Protein AF-A0A540KM91-F1 (afdb_monomer)

pLDDT: mean 77.91, std 15.27, range [37.72, 95.12]

Sequence (146 aa):
MRDLLLVDRHLDYNHKCKTAGHKFRIFKLEANEKKWVELGAEVLDDRILVLGDDGSYFVSSRDFPGCEGRSMYFNKPWNEKSYKHELARMLSRFGVFSLDSGSSNILRLADLPSSENMFFPSPTWTWPADKPYSRKHDHGEDSRST

Foldseek 3Di:
DDKDKDKDKDWDQDPVVRDTFIDIWMWIQPPVVRDTDTDALCVQPQWEWEDEPVDIDIGGVVVFFLDGTSKYKYFDDDDQDPDPFQLLSVQQRIWMDHRPVPTSDIDRLSVRPSNCVRCPVPDPVRDPPDPPPPPPPPPPDDDDDD

Mean predicted aligned error: 10.99 Å

Radius of gyration: 22.87 Å; Cα contacts (8 Å, |Δi|>4): 218; chains: 1; bounding box: 62×62×67 Å

InterPro domains:
  IPR005174 KIB1-4, beta-propeller [PF03478] (3-83)
  IPR051304 SCF Complex F-box Domain-containing Protein [PTHR47123] (3-124)

Structure (mmCIF, N/CA/C/O backbone):
data_AF-A0A540KM91-F1
#
_entry.id   AF-A0A540KM91-F1
#
loop_
_atom_site.group_PDB
_atom_site.id
_atom_site.type_symbol
_atom_site.label_atom_id
_atom_site.label_alt_id
_atom_site.label_comp_id
_atom_site.label_asym_id
_atom_site.label_entity_id
_atom_site.label_seq_id
_atom_site.pdbx_PDB_ins_code
_atom_site.Cartn_x
_atom_site.Cartn_y
_atom_site.Cartn_z
_atom_site.occupancy
_atom_site.B_iso_or_equiv
_atom_site.auth_seq_id
_atom_site.auth_comp_id
_atom_site.auth_asym_id
_atom_site.auth_atom_id
_atom_site.pdbx_PDB_model_num
ATOM 1 N N . MET A 1 1 ? -17.497 -10.249 10.958 1.00 54.66 1 MET A N 1
ATOM 2 C CA . MET A 1 1 ? -17.566 -8.824 10.568 1.00 54.66 1 MET A CA 1
ATOM 3 C C . MET A 1 1 ? -16.231 -8.487 9.921 1.00 54.66 1 MET A C 1
ATOM 5 O O . MET A 1 1 ? -15.224 -8.932 10.454 1.00 54.66 1 MET A O 1
ATOM 9 N N . ARG A 1 2 ? -16.207 -7.858 8.739 1.00 69.06 2 ARG A N 1
ATOM 10 C CA . ARG A 1 2 ? -14.942 -7.438 8.110 1.00 69.06 2 ARG A CA 1
ATOM 11 C C . ARG A 1 2 ? -14.478 -6.152 8.790 1.00 69.06 2 ARG A C 1
ATOM 13 O O . ARG A 1 2 ? -15.313 -5.292 9.058 1.00 69.06 2 ARG A O 1
ATOM 20 N N . ASP A 1 3 ? -13.188 -6.045 9.076 1.00 80.25 3 ASP A N 1
ATOM 21 C CA . ASP A 1 3 ? -12.609 -4.813 9.606 1.00 80.25 3 ASP A CA 1
ATOM 22 C C . ASP A 1 3 ? -12.626 -3.720 8.527 1.00 80.25 3 ASP A C 1
ATOM 24 O O . ASP A 1 3 ? -12.337 -3.996 7.362 1.00 80.25 3 ASP A O 1
ATOM 28 N N . LEU A 1 4 ? -12.957 -2.484 8.914 1.00 86.81 4 LEU A N 1
ATOM 29 C CA . LEU A 1 4 ? -12.871 -1.316 8.039 1.00 86.81 4 LEU A CA 1
ATOM 30 C C . LEU A 1 4 ? -11.625 -0.505 8.401 1.00 86.81 4 LEU A C 1
ATOM 32 O O . LEU A 1 4 ? -11.485 -0.062 9.545 1.00 86.81 4 LEU A O 1
ATOM 36 N N . LEU A 1 5 ? -10.744 -0.315 7.420 1.00 87.31 5 LEU A N 1
ATOM 37 C CA . LEU A 1 5 ? -9.517 0.463 7.554 1.00 87.31 5 LEU A CA 1
ATOM 38 C C . LEU A 1 5 ? -9.605 1.747 6.726 1.00 87.31 5 LEU A C 1
ATOM 40 O O . LEU A 1 5 ? -10.090 1.728 5.596 1.00 87.31 5 LEU A O 1
ATOM 44 N N . LEU A 1 6 ? -9.105 2.845 7.284 1.00 88.75 6 LEU A N 1
ATOM 45 C CA . LEU A 1 6 ? -8.902 4.120 6.604 1.00 88.75 6 LEU A CA 1
ATOM 46 C C . LEU A 1 6 ? -7.404 4.398 6.536 1.00 88.75 6 LEU A C 1
ATOM 48 O O . LEU A 1 6 ? -6.690 4.247 7.525 1.00 88.75 6 LEU A O 1
ATOM 52 N N . VAL A 1 7 ? -6.939 4.822 5.368 1.00 88.56 7 VAL A N 1
ATOM 53 C CA . VAL A 1 7 ? -5.539 5.164 5.133 1.00 88.56 7 VAL A CA 1
ATOM 54 C C . VAL A 1 7 ? -5.484 6.624 4.745 1.00 88.56 7 VAL A C 1
ATOM 56 O O . VAL A 1 7 ? -5.959 7.004 3.676 1.00 88.56 7 VAL A O 1
ATOM 59 N N . ASP A 1 8 ? -4.911 7.432 5.621 1.00 88.69 8 ASP A N 1
ATOM 60 C CA . ASP A 1 8 ? -4.746 8.854 5.388 1.00 88.69 8 ASP A CA 1
ATOM 61 C C . ASP A 1 8 ? -3.329 9.132 4.879 1.00 88.69 8 ASP A C 1
ATOM 63 O O . ASP A 1 8 ? -2.341 8.643 5.439 1.00 88.69 8 ASP A O 1
ATOM 67 N N . ARG A 1 9 ? -3.236 9.876 3.776 1.00 86.88 9 ARG A N 1
ATOM 68 C CA . ARG A 1 9 ? -1.983 10.208 3.091 1.00 86.88 9 ARG A CA 1
ATOM 69 C C . ARG A 1 9 ? -1.805 11.714 3.118 1.00 86.88 9 ARG A C 1
ATOM 71 O O . ARG A 1 9 ? -2.556 12.445 2.478 1.00 86.88 9 ARG A O 1
ATOM 78 N N . HIS A 1 10 ? -0.726 12.162 3.743 1.00 84.00 10 HIS A N 1
ATOM 79 C CA . HIS A 1 10 ? -0.396 13.577 3.850 1.00 84.00 10 HIS A CA 1
ATOM 80 C C . HIS A 1 10 ? 0.960 13.872 3.217 1.00 84.00 10 HIS A C 1
ATOM 82 O O . HIS A 1 10 ? 1.886 13.060 3.286 1.00 84.00 10 HIS A O 1
ATOM 88 N N . LEU A 1 11 ? 1.083 15.060 2.631 1.00 81.38 11 LEU A N 1
ATOM 89 C CA . LEU A 1 11 ? 2.379 15.635 2.292 1.00 81.38 11 LEU A CA 1
ATOM 90 C C . LEU A 1 11 ? 2.967 16.254 3.558 1.00 81.38 11 LEU A C 1
ATOM 92 O O . LEU A 1 11 ? 2.333 17.096 4.189 1.00 81.38 11 LEU A O 1
ATOM 96 N N . ASP A 1 12 ? 4.169 15.828 3.918 1.00 77.69 12 ASP A N 1
ATOM 97 C CA . ASP A 1 12 ? 4.914 16.385 5.038 1.00 77.69 12 ASP A CA 1
ATOM 98 C C . ASP A 1 12 ? 6.032 17.266 4.486 1.00 77.69 12 ASP A C 1
ATOM 100 O O . ASP A 1 12 ? 7.007 16.771 3.920 1.00 77.69 12 ASP A O 1
ATOM 104 N N . TYR A 1 13 ? 5.868 18.584 4.567 1.00 78.06 13 TYR A N 1
ATOM 105 C CA . TYR A 1 13 ? 6.849 19.517 4.029 1.00 78.06 13 TYR A CA 1
ATOM 106 C C . TYR A 1 13 ? 7.841 19.942 5.109 1.00 78.06 13 TYR A C 1
ATOM 108 O O . TYR A 1 13 ? 7.521 20.701 6.027 1.00 78.06 13 TYR A O 1
ATOM 116 N N . ASN A 1 14 ? 9.091 19.509 4.967 1.00 71.88 14 ASN A N 1
ATOM 117 C CA . ASN A 1 14 ? 10.157 19.933 5.854 1.00 71.88 14 ASN A CA 1
ATOM 118 C C . ASN A 1 14 ? 10.703 21.296 5.406 1.00 71.88 14 ASN A C 1
ATOM 120 O O . ASN A 1 14 ? 11.530 21.393 4.497 1.00 71.88 14 ASN A O 1
ATOM 124 N N . HIS A 1 15 ? 10.286 22.360 6.097 1.00 74.50 15 HIS A N 1
ATOM 125 C CA . HIS A 1 15 ? 10.732 23.730 5.823 1.00 74.50 15 HIS A CA 1
ATOM 126 C C . HIS A 1 15 ? 12.244 23.951 5.987 1.00 74.50 15 HIS A C 1
ATOM 128 O O . HIS A 1 15 ? 12.789 24.849 5.345 1.00 74.50 15 HIS A O 1
ATOM 134 N N . LYS A 1 16 ? 12.936 23.149 6.809 1.00 77.06 16 LYS A N 1
ATOM 135 C CA . LYS A 1 16 ? 14.389 23.277 7.016 1.00 77.06 16 LYS A CA 1
ATOM 136 C C . LYS A 1 16 ? 15.174 22.729 5.828 1.00 77.06 16 LYS A C 1
ATOM 138 O O . LYS A 1 16 ? 16.113 23.370 5.371 1.00 77.06 16 LYS A O 1
ATOM 143 N N . CYS A 1 17 ? 14.774 21.567 5.316 1.00 74.75 17 CYS A N 1
ATOM 144 C CA . CYS A 1 17 ? 15.456 20.904 4.201 1.00 74.75 17 CYS A CA 1
ATOM 145 C C . CYS A 1 17 ? 14.842 21.229 2.829 1.00 74.75 17 CYS A C 1
ATOM 147 O O . CYS A 1 17 ? 15.396 20.820 1.814 1.00 74.75 17 CYS A O 1
ATOM 149 N N . LYS A 1 18 ? 13.720 21.967 2.785 1.00 75.12 18 LYS A N 1
ATOM 150 C CA . LYS A 1 18 ? 12.918 22.229 1.574 1.00 75.12 18 LYS A CA 1
ATOM 151 C C . LYS A 1 18 ? 12.548 20.942 0.825 1.00 75.12 18 LYS A C 1
ATOM 153 O O . LYS A 1 18 ? 12.497 20.916 -0.403 1.00 75.12 18 LYS A O 1
ATOM 158 N N . THR A 1 19 ? 12.309 19.867 1.570 1.00 69.94 19 THR A N 1
ATOM 159 C CA . THR A 1 19 ? 11.936 18.561 1.026 1.00 69.94 19 THR A CA 1
ATOM 160 C C . THR A 1 19 ? 10.479 18.261 1.347 1.00 69.94 19 THR A C 1
ATOM 162 O O . THR A 1 19 ? 10.019 18.472 2.468 1.00 69.94 19 THR A O 1
ATOM 165 N N . ALA A 1 20 ? 9.748 17.759 0.352 1.00 72.06 20 ALA A N 1
ATOM 166 C CA . ALA A 1 20 ? 8.421 17.194 0.546 1.00 72.06 20 ALA A CA 1
ATOM 167 C C . ALA A 1 20 ? 8.560 15.686 0.782 1.00 72.06 20 ALA A C 1
ATOM 169 O O . ALA A 1 20 ? 9.008 14.950 -0.097 1.00 72.06 20 ALA A O 1
ATOM 170 N N . GLY A 1 21 ? 8.201 15.249 1.979 1.00 79.06 21 GLY A N 1
ATOM 171 C CA . GLY A 1 21 ? 8.011 13.858 2.339 1.00 79.06 21 GLY A CA 1
ATOM 172 C C . GLY A 1 21 ? 6.539 13.466 2.282 1.00 79.06 21 GLY A C 1
ATOM 173 O O . GLY A 1 21 ? 5.649 14.272 2.004 1.00 79.06 21 GLY A O 1
ATOM 174 N N . HIS A 1 22 ? 6.280 12.200 2.557 1.00 81.62 22 HIS A N 1
ATOM 175 C CA . HIS A 1 22 ? 4.945 11.664 2.722 1.00 81.62 22 HIS A CA 1
ATOM 176 C C . HIS A 1 22 ? 4.818 11.028 4.094 1.00 81.62 22 HIS A C 1
ATOM 178 O O . HIS A 1 22 ? 5.739 10.370 4.576 1.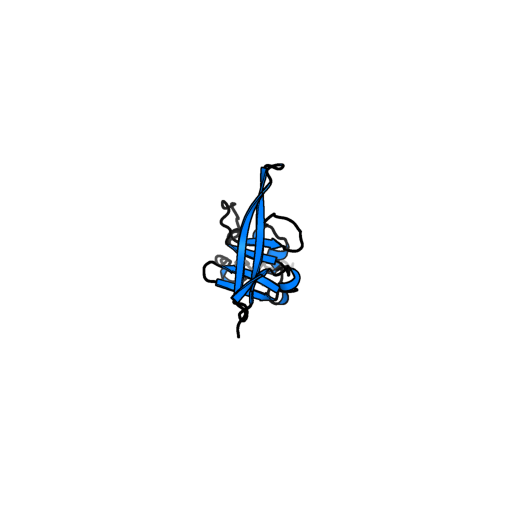00 81.62 22 HIS A O 1
ATOM 184 N N . LYS A 1 23 ? 3.652 11.221 4.701 1.00 84.12 23 LYS A N 1
ATOM 185 C CA . LYS A 1 23 ? 3.266 10.559 5.935 1.00 84.12 23 LYS A CA 1
ATOM 186 C C . LYS A 1 23 ? 1.981 9.793 5.698 1.00 84.12 23 LYS A C 1
ATOM 188 O O . LYS A 1 23 ? 1.051 10.305 5.074 1.00 84.12 23 LYS A O 1
ATOM 193 N N . PHE A 1 24 ? 1.948 8.580 6.222 1.00 86.25 24 PHE A N 1
ATOM 194 C CA . PHE A 1 24 ? 0.783 7.720 6.181 1.00 86.25 24 PHE A CA 1
ATOM 195 C C . PHE A 1 24 ? 0.318 7.438 7.601 1.00 86.25 24 PHE A C 1
ATOM 197 O O . PHE A 1 24 ? 1.140 7.231 8.495 1.00 86.25 24 PHE A O 1
ATOM 204 N N . ARG A 1 25 ? -0.997 7.457 7.802 1.00 87.25 25 ARG A N 1
ATOM 205 C CA . ARG A 1 25 ? -1.643 7.059 9.053 1.00 87.25 25 ARG A CA 1
ATOM 206 C C . ARG A 1 25 ? -2.718 6.040 8.725 1.00 87.25 25 ARG A C 1
ATOM 208 O O . ARG A 1 25 ? -3.479 6.223 7.776 1.00 87.25 25 ARG A O 1
ATOM 215 N N . ILE A 1 26 ? -2.751 4.957 9.488 1.00 87.62 26 ILE A N 1
ATOM 216 C CA . ILE A 1 26 ? -3.715 3.875 9.308 1.00 87.62 26 ILE A CA 1
ATOM 217 C C . ILE A 1 26 ? -4.683 3.946 10.479 1.00 87.62 26 ILE A C 1
ATOM 219 O O . ILE A 1 26 ? -4.261 4.065 11.623 1.00 87.62 26 ILE A O 1
ATOM 223 N N . PHE A 1 27 ? -5.977 3.866 10.205 1.00 90.38 27 PHE A N 1
ATOM 224 C CA . PHE A 1 27 ? -7.015 3.870 11.224 1.00 90.38 27 PHE A CA 1
ATOM 225 C C . PHE A 1 27 ? -7.922 2.663 11.048 1.00 90.38 27 PHE A C 1
ATOM 227 O O . PHE A 1 27 ? -8.235 2.276 9.923 1.00 90.38 27 PHE A O 1
ATOM 234 N N . LYS A 1 28 ? -8.392 2.097 12.157 1.00 91.25 28 LYS A N 1
ATOM 235 C CA . LYS A 1 28 ? -9.444 1.079 12.175 1.00 91.25 28 LYS A CA 1
ATOM 236 C C . LYS A 1 28 ? -10.718 1.670 12.754 1.00 91.25 28 LYS A C 1
ATOM 238 O O . LYS A 1 28 ? -10.671 2.374 13.764 1.00 91.25 2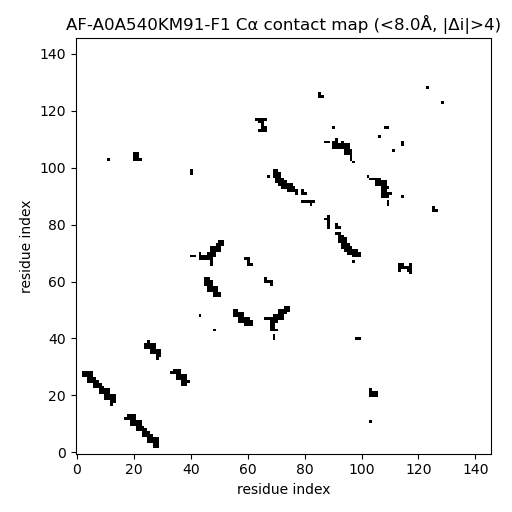8 LYS A O 1
ATOM 243 N N . LEU A 1 29 ? -11.852 1.368 12.127 1.00 92.44 29 LEU A N 1
ATOM 244 C CA . LEU A 1 29 ? -13.152 1.702 12.691 1.00 92.44 29 LEU A CA 1
ATOM 245 C C . LEU A 1 29 ? -13.450 0.756 13.857 1.00 92.44 29 LEU A C 1
ATOM 247 O O . LEU A 1 29 ? -13.604 -0.453 13.675 1.00 92.44 29 LEU A O 1
ATOM 251 N N . GLU A 1 30 ? -13.559 1.316 15.052 1.00 93.25 30 GLU A N 1
ATOM 252 C CA . GLU A 1 30 ? -14.054 0.620 16.228 1.00 93.25 30 GLU A CA 1
ATOM 253 C C . GLU A 1 30 ? -15.579 0.805 16.254 1.00 93.25 30 GLU A C 1
ATOM 255 O O . GLU A 1 30 ? -16.108 1.893 16.487 1.00 93.25 30 GLU A O 1
ATOM 260 N N . ALA A 1 31 ? -16.288 -0.251 15.844 1.00 91.25 31 ALA A N 1
ATOM 261 C CA . ALA A 1 31 ? -17.700 -0.161 15.475 1.00 91.25 31 ALA A CA 1
ATOM 262 C C . ALA A 1 31 ? -18.629 0.093 16.670 1.00 91.25 31 ALA A C 1
ATOM 264 O O . ALA A 1 31 ? -19.692 0.689 16.482 1.00 91.25 31 ALA A O 1
ATOM 265 N N . ASN A 1 32 ? -18.242 -0.335 17.878 1.00 92.38 32 ASN A N 1
ATOM 266 C CA . ASN A 1 32 ? -19.092 -0.186 19.056 1.00 92.38 32 ASN A CA 1
ATOM 267 C C . ASN A 1 32 ? -19.117 1.269 19.527 1.00 92.38 32 ASN A C 1
ATOM 269 O O . ASN A 1 32 ? -20.200 1.812 19.742 1.00 92.38 32 ASN A O 1
ATOM 273 N N . GLU A 1 33 ? -17.959 1.929 19.622 1.00 93.50 33 GLU A N 1
ATOM 274 C CA . GLU A 1 33 ? -17.891 3.343 20.009 1.00 93.50 33 GLU A CA 1
ATOM 275 C C . GLU A 1 33 ? -17.934 4.300 18.805 1.00 93.50 33 GLU A C 1
ATOM 277 O O . GLU A 1 33 ? -17.904 5.517 18.980 1.00 93.50 33 GLU A O 1
ATOM 282 N N . LYS A 1 34 ? -18.057 3.771 17.577 1.00 92.12 34 LYS A N 1
ATOM 283 C CA . LYS A 1 34 ? -18.172 4.534 16.318 1.00 92.12 34 LYS A CA 1
ATOM 284 C C . LYS A 1 34 ? -17.025 5.529 16.114 1.00 92.12 34 LYS A C 1
ATOM 286 O O . LYS A 1 34 ? -17.237 6.642 15.630 1.00 92.12 34 LYS A O 1
ATOM 291 N N . LYS A 1 35 ? -15.806 5.127 16.469 1.00 94.94 35 LYS A N 1
ATOM 292 C CA . LYS A 1 35 ? -14.612 5.979 16.407 1.00 94.94 35 LYS A CA 1
ATOM 293 C C . LYS A 1 35 ? -13.521 5.366 15.537 1.00 94.94 35 LYS A C 1
ATOM 295 O O . LYS A 1 35 ? -13.408 4.148 15.414 1.00 94.94 35 LYS A O 1
ATOM 300 N N . TRP A 1 36 ? -12.689 6.227 14.962 1.00 95.12 36 TRP A N 1
ATOM 301 C CA . TRP A 1 36 ? -11.470 5.817 14.273 1.00 95.12 36 TRP A CA 1
ATOM 302 C C . TRP A 1 36 ? -10.320 5.759 15.272 1.00 95.12 36 TRP A C 1
ATOM 304 O O . TRP A 1 36 ? -10.005 6.758 15.917 1.00 95.12 36 TRP A O 1
ATOM 314 N N . VAL A 1 37 ? -9.703 4.589 15.399 1.00 93.81 37 VAL A N 1
ATOM 315 C CA . VAL A 1 37 ? -8.526 4.377 16.244 1.00 93.81 37 VAL A CA 1
ATOM 316 C C . VAL A 1 37 ? -7.308 4.291 15.340 1.00 93.81 37 VAL A C 1
ATOM 318 O O . VAL A 1 37 ? -7.285 3.471 14.422 1.00 93.81 37 VAL A O 1
ATOM 321 N N . GLU A 1 38 ? -6.320 5.153 15.574 1.00 92.12 38 GLU A N 1
ATOM 322 C CA . GLU A 1 38 ? -5.044 5.095 14.861 1.00 92.12 38 GLU A CA 1
ATOM 323 C C . GLU A 1 38 ? -4.306 3.805 15.220 1.00 92.12 38 GLU A C 1
ATOM 325 O O . GLU A 1 38 ? -4.225 3.418 16.385 1.00 92.12 38 GLU A O 1
ATOM 330 N N . LEU A 1 39 ? -3.789 3.139 14.197 1.00 87.81 39 LEU A N 1
ATOM 331 C CA . LEU A 1 39 ? -3.022 1.912 14.290 1.00 87.81 39 LEU A CA 1
ATOM 332 C C . LEU A 1 39 ? -1.554 2.235 14.030 1.00 87.81 39 LEU A C 1
ATOM 334 O O . LEU A 1 39 ? -1.236 2.974 13.093 1.00 87.81 39 LEU A O 1
ATOM 338 N N . GLY A 1 40 ? -0.661 1.664 14.834 1.00 83.06 40 GLY A N 1
ATOM 339 C CA . GLY A 1 40 ? 0.765 1.732 14.566 1.00 83.06 40 GLY A CA 1
ATOM 340 C C . GLY A 1 40 ? 1.186 0.777 13.448 1.00 83.06 40 GLY A C 1
ATOM 341 O O . GLY A 1 40 ? 0.392 0.007 12.897 1.00 83.06 40 GLY A O 1
ATOM 342 N N . ALA A 1 41 ? 2.469 0.834 13.101 1.00 76.88 41 ALA A N 1
ATOM 343 C CA . ALA A 1 41 ? 3.051 0.035 12.025 1.00 76.88 41 ALA A CA 1
ATOM 344 C C . ALA A 1 41 ? 2.984 -1.481 12.285 1.00 76.88 41 ALA A C 1
ATOM 346 O O . ALA A 1 41 ? 2.970 -2.278 11.348 1.00 76.88 41 ALA A O 1
ATOM 347 N N . GLU A 1 42 ? 2.871 -1.885 13.551 1.00 81.81 42 GLU A N 1
ATOM 348 C CA . GLU A 1 42 ? 2.650 -3.264 13.980 1.00 81.81 42 GLU A CA 1
ATOM 349 C C . GLU A 1 42 ? 1.374 -3.890 13.417 1.00 81.81 42 GLU A C 1
ATOM 351 O O . GLU A 1 42 ? 1.313 -5.110 13.302 1.00 81.81 42 GLU A O 1
ATOM 356 N N . VAL A 1 43 ? 0.386 -3.092 12.990 1.00 82.50 43 VAL A N 1
ATOM 357 C CA . VAL A 1 43 ? -0.808 -3.649 12.343 1.00 82.50 43 VAL A CA 1
ATOM 358 C C . VAL A 1 43 ? -0.481 -4.325 11.016 1.00 82.50 43 VAL A C 1
ATOM 360 O O . VAL A 1 43 ? -1.204 -5.234 10.604 1.0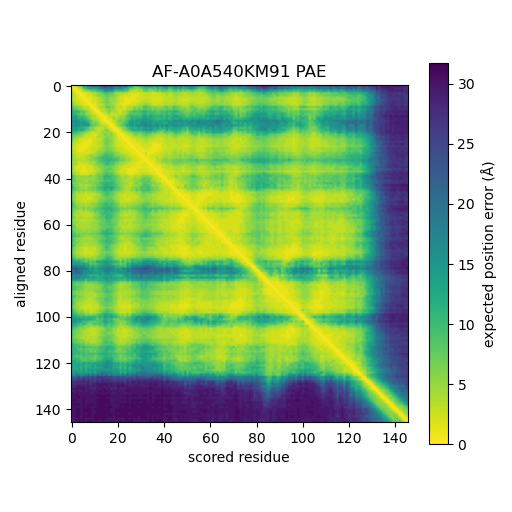0 82.50 43 VAL A O 1
ATOM 363 N N . LEU A 1 44 ? 0.591 -3.903 10.339 1.00 82.06 44 LEU A N 1
ATOM 364 C CA . LEU A 1 44 ? 1.015 -4.550 9.108 1.00 82.06 44 LEU A CA 1
ATOM 365 C C . LEU A 1 44 ? 1.723 -5.878 9.381 1.00 82.06 44 LEU A C 1
ATOM 367 O O . LEU A 1 44 ? 1.485 -6.809 8.629 1.00 82.06 44 LEU A O 1
ATOM 371 N N . ASP A 1 45 ? 2.475 -6.022 10.472 1.00 85.62 45 ASP A N 1
ATOM 372 C CA . ASP A 1 45 ? 3.279 -7.224 10.758 1.00 85.62 45 ASP A CA 1
ATOM 373 C C . ASP A 1 45 ? 4.001 -7.755 9.498 1.00 85.62 45 ASP A C 1
ATOM 375 O O . ASP A 1 45 ? 4.719 -7.003 8.852 1.00 85.62 45 ASP A O 1
ATOM 379 N N . ASP A 1 46 ? 3.785 -8.994 9.055 1.00 88.44 46 ASP A N 1
ATOM 380 C CA . ASP A 1 46 ? 4.401 -9.536 7.837 1.00 88.44 46 ASP A CA 1
ATOM 381 C C . ASP A 1 46 ? 3.637 -9.206 6.544 1.00 88.44 46 ASP A C 1
ATOM 383 O O . ASP A 1 46 ? 3.808 -9.862 5.515 1.00 88.44 46 ASP A O 1
ATOM 387 N N . ARG A 1 47 ? 2.759 -8.210 6.574 1.00 90.69 47 ARG A N 1
ATOM 388 C CA . ARG A 1 47 ? 1.768 -7.939 5.533 1.00 90.69 47 ARG A CA 1
ATOM 389 C C . ARG A 1 47 ? 2.065 -6.601 4.863 1.00 90.69 47 ARG A C 1
ATOM 391 O O . ARG A 1 47 ? 2.747 -5.737 5.415 1.00 90.69 47 ARG A O 1
ATOM 398 N N . ILE A 1 48 ? 1.564 -6.447 3.646 1.00 91.44 48 ILE A N 1
ATOM 399 C CA . ILE A 1 48 ? 1.684 -5.235 2.839 1.00 91.44 48 ILE A CA 1
ATOM 400 C C . ILE A 1 48 ? 0.304 -4.672 2.540 1.00 91.44 48 ILE A C 1
ATOM 40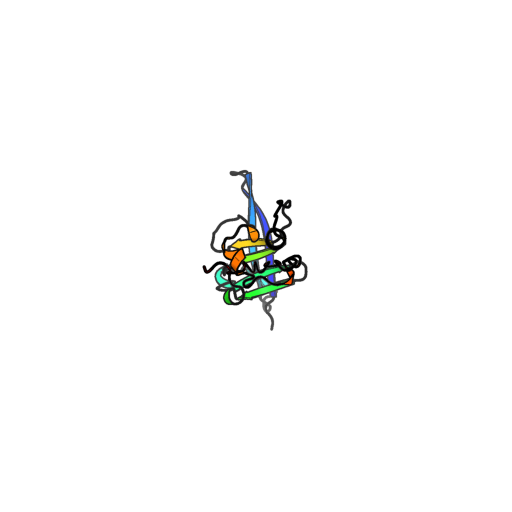2 O O . ILE A 1 48 ? -0.697 -5.393 2.466 1.00 91.44 48 ILE A O 1
ATOM 406 N N . LEU A 1 49 ? 0.269 -3.363 2.339 1.00 91.88 49 LEU A N 1
ATOM 407 C CA . LEU A 1 49 ? -0.943 -2.637 2.008 1.00 91.88 49 LEU A CA 1
ATOM 408 C C . LEU A 1 49 ? -0.838 -2.088 0.587 1.00 91.88 49 LEU A C 1
ATOM 410 O O . LEU A 1 49 ? -0.027 -1.206 0.308 1.00 91.88 49 LEU A O 1
ATOM 414 N N . VAL A 1 50 ? -1.665 -2.608 -0.313 1.00 91.62 50 VAL A N 1
ATOM 415 C CA . VAL A 1 50 ? -1.752 -2.160 -1.705 1.00 91.62 50 VAL A CA 1
ATOM 416 C C . VAL A 1 50 ? -2.905 -1.170 -1.821 1.00 91.62 50 VAL A C 1
ATOM 418 O O . VAL A 1 50 ? -4.047 -1.524 -1.544 1.00 91.62 50 VAL A O 1
ATOM 421 N N . LEU A 1 51 ? -2.622 0.065 -2.227 1.00 90.50 51 LEU A N 1
ATOM 422 C CA . LEU A 1 51 ? -3.613 1.118 -2.434 1.00 90.50 51 LEU A CA 1
ATOM 423 C C . LEU A 1 51 ? -3.788 1.363 -3.933 1.00 90.50 51 LEU A C 1
ATOM 425 O O . LEU A 1 51 ? -2.876 1.863 -4.602 1.00 90.50 51 LEU A O 1
ATOM 429 N N . GLY A 1 52 ? -4.963 1.030 -4.447 1.00 86.88 52 GLY A N 1
ATOM 430 C CA . GLY A 1 52 ? -5.402 1.369 -5.793 1.00 86.88 52 GLY A CA 1
ATOM 431 C C . GLY A 1 52 ? -6.570 2.348 -5.771 1.00 86.88 52 GLY A C 1
ATOM 432 O O . GLY A 1 52 ? -7.166 2.611 -4.725 1.00 86.88 52 GLY A O 1
ATOM 433 N N . ASP A 1 53 ? -6.910 2.854 -6.953 1.00 83.50 53 ASP A N 1
ATOM 434 C CA . ASP A 1 53 ? -8.062 3.740 -7.138 1.00 83.50 53 ASP A CA 1
ATOM 435 C C . ASP A 1 53 ? -9.388 2.976 -6.935 1.00 83.50 53 ASP A C 1
ATOM 437 O O . ASP A 1 53 ? -10.343 3.521 -6.385 1.00 83.50 53 ASP A O 1
ATOM 441 N N . ASP A 1 54 ? -9.410 1.683 -7.285 1.00 86.00 54 ASP A N 1
ATOM 442 C CA . ASP A 1 54 ? -10.584 0.803 -7.164 1.00 86.00 54 ASP A CA 1
ATOM 443 C C . ASP A 1 54 ? -10.734 0.153 -5.780 1.00 86.00 54 ASP A C 1
ATOM 445 O O . ASP A 1 54 ? -11.714 -0.543 -5.504 1.00 86.00 54 ASP A O 1
ATOM 449 N N . GLY A 1 55 ? -9.748 0.324 -4.901 1.00 83.81 55 GLY A N 1
ATOM 450 C CA . GLY A 1 55 ? -9.771 -0.291 -3.583 1.00 83.81 55 GLY A CA 1
ATOM 451 C C . GLY A 1 55 ? -8.399 -0.462 -2.957 1.00 83.81 55 GLY A C 1
ATOM 452 O O . GLY A 1 55 ? -7.355 -0.292 -3.585 1.00 83.81 55 GLY A O 1
ATOM 453 N N . SER A 1 56 ? -8.418 -0.816 -1.676 1.00 87.88 56 SER A N 1
ATOM 454 C CA . SER A 1 56 ? -7.21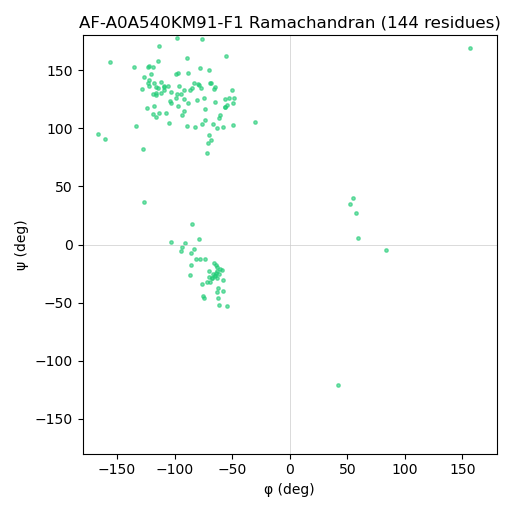9 -1.115 -0.902 1.00 87.88 56 SER A CA 1
ATOM 455 C C . SER A 1 56 ? -7.228 -2.570 -0.464 1.00 87.88 56 SER A C 1
ATOM 457 O O . SER A 1 56 ? -8.246 -3.080 0.006 1.00 87.88 56 SER A O 1
ATOM 459 N N . TYR A 1 57 ? -6.082 -3.225 -0.606 1.00 87.69 57 TYR A N 1
ATOM 460 C CA . TYR A 1 57 ? -5.917 -4.641 -0.334 1.00 87.69 57 TYR A CA 1
ATOM 461 C C . TYR A 1 57 ? -4.830 -4.857 0.691 1.00 87.69 57 TYR A C 1
ATOM 463 O O . TYR A 1 57 ? -3.769 -4.237 0.666 1.00 87.69 57 TYR A O 1
ATOM 471 N N . PHE A 1 58 ? -5.128 -5.779 1.586 1.00 87.69 58 PHE A N 1
ATOM 472 C CA . PHE A 1 58 ? -4.279 -6.125 2.691 1.00 87.69 58 PHE A CA 1
ATOM 473 C C . PHE A 1 58 ? -3.843 -7.577 2.491 1.00 87.69 58 PHE A C 1
ATOM 475 O O . PHE A 1 58 ? -4.680 -8.477 2.569 1.00 87.69 58 PHE A O 1
ATOM 482 N N . VAL A 1 59 ? -2.567 -7.802 2.177 1.00 89.81 59 VAL A N 1
ATOM 483 C CA . VAL A 1 59 ? -2.063 -9.111 1.721 1.00 89.81 59 VAL A CA 1
ATOM 484 C C . VAL A 1 59 ? -0.760 -9.484 2.423 1.00 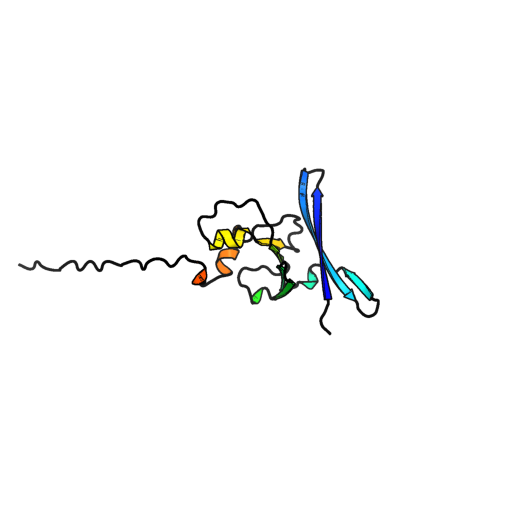89.81 59 VAL A C 1
ATOM 486 O O . VAL A 1 59 ? -0.030 -8.603 2.867 1.00 89.81 59 VAL A O 1
ATOM 489 N N . SER A 1 60 ? -0.460 -10.777 2.566 1.00 90.81 60 SER A N 1
ATOM 490 C CA . SER A 1 60 ? 0.810 -11.201 3.172 1.00 90.81 60 SER A CA 1
ATOM 491 C C . SER A 1 60 ? 1.977 -10.846 2.251 1.00 90.81 60 SER A C 1
ATOM 493 O O . SER A 1 60 ? 1.886 -11.058 1.047 1.00 90.81 60 SER A O 1
ATOM 495 N N . SER A 1 61 ? 3.095 -10.358 2.795 1.00 90.56 61 SER A N 1
ATOM 496 C CA . SER A 1 61 ? 4.324 -10.165 2.004 1.00 90.56 61 SER A CA 1
ATOM 497 C C . SER A 1 61 ? 4.884 -11.488 1.476 1.00 90.56 61 SER A C 1
ATOM 499 O O . SER A 1 61 ? 5.550 -11.510 0.447 1.00 90.56 61 SER A O 1
ATOM 501 N N . ARG A 1 62 ? 4.573 -12.610 2.137 1.00 88.94 62 ARG A N 1
ATOM 502 C CA . ARG A 1 62 ? 5.054 -13.945 1.753 1.00 88.94 62 ARG A CA 1
ATOM 503 C C . ARG A 1 62 ? 4.474 -14.424 0.428 1.00 88.94 62 ARG A C 1
ATOM 505 O O . ARG A 1 62 ? 5.137 -15.176 -0.279 1.00 88.94 62 ARG A O 1
ATOM 512 N N . ASP A 1 63 ? 3.272 -13.964 0.090 1.00 89.19 63 ASP A N 1
ATOM 513 C CA . ASP A 1 63 ? 2.610 -14.285 -1.176 1.00 89.19 63 ASP A CA 1
ATOM 514 C C . ASP A 1 63 ? 3.178 -13.466 -2.350 1.00 89.19 63 ASP A C 1
ATOM 516 O O . ASP A 1 63 ? 2.918 -13.779 -3.510 1.00 89.19 63 ASP A O 1
ATOM 520 N N . PHE A 1 64 ? 3.972 -12.428 -2.058 1.00 86.81 64 PHE A N 1
ATOM 521 C CA . PHE A 1 64 ? 4.540 -11.504 -3.039 1.00 86.81 64 PHE A CA 1
ATOM 522 C C . PHE A 1 64 ? 6.058 -11.399 -2.845 1.00 86.81 64 PHE A C 1
ATOM 524 O O . PHE A 1 64 ? 6.542 -10.459 -2.208 1.00 86.81 64 PHE A O 1
ATOM 531 N N . PRO A 1 65 ? 6.835 -12.356 -3.388 1.00 84.00 65 PRO A N 1
ATOM 532 C CA . PRO A 1 65 ? 8.290 -12.328 -3.306 1.00 84.00 65 PRO A CA 1
ATOM 533 C C . PRO A 1 65 ? 8.853 -10.970 -3.740 1.00 84.00 65 PRO A C 1
ATOM 535 O O . PRO A 1 65 ? 8.453 -10.413 -4.751 1.00 84.00 65 PRO A O 1
ATOM 538 N N . GLY A 1 66 ? 9.776 -10.406 -2.965 1.00 84.31 66 GLY A N 1
ATOM 539 C CA . GLY A 1 66 ? 10.346 -9.087 -3.252 1.00 84.31 66 GLY A CA 1
ATOM 540 C C . GLY A 1 66 ? 9.525 -7.891 -2.751 1.00 84.31 66 GLY A C 1
ATOM 541 O O . GLY A 1 66 ? 10.014 -6.758 -2.805 1.00 84.31 66 GLY A O 1
ATOM 542 N N . CYS A 1 67 ? 8.335 -8.116 -2.192 1.00 88.19 67 CYS A N 1
ATOM 543 C CA . CYS A 1 67 ? 7.682 -7.131 -1.343 1.00 88.19 67 CYS A CA 1
ATOM 544 C C . CYS A 1 67 ? 8.209 -7.216 0.094 1.00 88.19 67 CYS A C 1
ATOM 546 O O . CYS A 1 67 ? 8.416 -8.299 0.638 1.00 88.19 67 CYS A O 1
ATOM 548 N N . GLU A 1 68 ? 8.414 -6.061 0.717 1.00 87.00 68 GLU A N 1
ATOM 549 C CA . GLU A 1 68 ? 8.819 -5.971 2.117 1.00 87.00 68 GLU A CA 1
ATOM 550 C C . GLU A 1 68 ? 7.565 -5.852 2.985 1.00 87.00 68 GLU A C 1
ATOM 552 O O . GLU A 1 68 ? 6.679 -5.054 2.677 1.00 87.00 68 GLU A O 1
ATOM 557 N N . GLY A 1 69 ? 7.476 -6.634 4.066 1.00 88.56 69 GLY A N 1
ATOM 558 C CA . GLY A 1 69 ? 6.429 -6.458 5.075 1.00 88.56 69 GLY A CA 1
ATOM 559 C C . GLY A 1 69 ? 6.417 -5.029 5.628 1.00 88.56 69 GLY A C 1
ATOM 560 O O . GLY A 1 69 ? 7.367 -4.267 5.452 1.00 88.56 69 GLY A O 1
ATOM 561 N N . ARG A 1 70 ? 5.316 -4.629 6.267 1.00 89.62 70 ARG A N 1
ATOM 562 C CA . ARG A 1 70 ? 5.189 -3.285 6.869 1.00 89.62 70 ARG A CA 1
ATOM 563 C C . ARG A 1 70 ? 5.391 -2.152 5.858 1.00 89.62 70 ARG A C 1
ATOM 565 O O . ARG A 1 70 ? 5.756 -1.034 6.219 1.00 89.62 70 ARG A O 1
ATOM 572 N N . SER A 1 71 ? 5.092 -2.429 4.590 1.00 89.75 71 SER A N 1
ATOM 573 C CA . SER A 1 71 ? 5.216 -1.474 3.495 1.00 89.75 71 SER A CA 1
ATOM 574 C C . SER A 1 71 ? 3.896 -1.252 2.769 1.00 89.75 71 SER A C 1
ATOM 576 O O . SER A 1 71 ? 2.997 -2.098 2.741 1.00 89.75 71 SER A O 1
ATOM 578 N N . MET A 1 72 ? 3.787 -0.074 2.169 1.00 91.38 72 MET A N 1
ATOM 579 C CA . MET A 1 72 ? 2.628 0.376 1.418 1.00 91.38 72 MET A CA 1
ATOM 580 C C . MET A 1 72 ? 3.007 0.575 -0.044 1.00 91.38 72 MET A C 1
ATOM 582 O O . MET A 1 72 ? 3.974 1.274 -0.344 1.00 91.38 72 MET A O 1
ATOM 586 N N . TYR A 1 73 ? 2.212 0.004 -0.941 1.00 92.12 73 TYR A N 1
ATOM 587 C CA . TYR A 1 73 ? 2.398 0.043 -2.388 1.00 92.12 73 TYR A CA 1
ATOM 588 C C . TYR A 1 73 ? 1.232 0.796 -3.010 1.00 92.12 73 TYR A C 1
ATOM 590 O O . TYR A 1 73 ? 0.081 0.496 -2.709 1.00 92.12 73 TYR A O 1
ATOM 598 N N . PHE A 1 74 ? 1.490 1.793 -3.849 1.00 91.31 74 PHE A N 1
ATOM 599 C CA . PHE A 1 74 ? 0.413 2.625 -4.389 1.00 91.31 74 PHE A CA 1
ATOM 600 C C . PHE A 1 74 ? 0.774 3.287 -5.705 1.00 91.31 74 PHE A C 1
ATOM 602 O O . PHE A 1 74 ? 1.945 3.529 -5.993 1.00 91.31 74 PHE A O 1
ATOM 609 N N . ASN A 1 75 ? -0.244 3.644 -6.484 1.00 88.50 75 ASN A N 1
ATOM 610 C CA . ASN A 1 75 ? -0.050 4.459 -7.674 1.00 88.50 75 ASN A CA 1
ATOM 611 C C . ASN A 1 75 ? 0.461 5.855 -7.274 1.00 88.50 75 ASN A C 1
ATOM 613 O O . ASN A 1 75 ? -0.168 6.571 -6.484 1.00 88.50 75 ASN A O 1
ATOM 617 N N . LYS A 1 76 ? 1.622 6.237 -7.805 1.00 83.31 76 LYS A N 1
ATOM 618 C CA . LYS A 1 76 ? 2.183 7.578 -7.675 1.00 83.31 76 LYS A CA 1
ATOM 619 C C . LYS A 1 76 ? 2.658 8.019 -9.056 1.00 83.31 76 LYS A C 1
ATOM 621 O O . LYS A 1 76 ? 3.737 7.607 -9.482 1.00 83.31 76 LYS A O 1
ATOM 626 N N . PRO A 1 77 ? 1.898 8.876 -9.755 1.00 69.75 77 PRO A N 1
ATOM 627 C CA . PRO A 1 77 ? 2.350 9.410 -11.025 1.00 69.75 77 PRO A CA 1
ATOM 628 C C . PRO A 1 77 ? 3.556 10.319 -10.769 1.00 69.75 77 PRO A C 1
ATOM 630 O O . PRO A 1 77 ? 3.436 11.437 -10.271 1.00 69.75 77 PRO A O 1
ATOM 633 N N . TRP A 1 78 ? 4.746 9.811 -11.068 1.00 76.19 78 TRP A N 1
ATOM 634 C CA . TRP A 1 78 ? 5.933 10.632 -11.245 1.00 76.19 78 TRP A CA 1
ATOM 635 C C . TRP A 1 78 ? 6.042 11.068 -12.701 1.00 76.19 78 TRP A C 1
ATOM 637 O O . TRP A 1 78 ? 5.531 10.398 -13.596 1.00 76.19 78 TRP A O 1
ATOM 647 N N . ASN A 1 79 ? 6.815 12.126 -12.948 1.00 70.00 79 ASN A N 1
ATOM 648 C CA . ASN A 1 79 ? 7.319 12.396 -14.291 1.00 70.00 79 ASN A CA 1
ATOM 649 C C . ASN A 1 79 ? 8.055 11.134 -14.779 1.00 70.00 79 ASN A C 1
ATOM 651 O O . ASN A 1 79 ? 8.987 10.658 -14.107 1.00 70.00 79 ASN A O 1
ATOM 655 N N . GLU A 1 80 ? 7.576 10.563 -15.890 1.00 64.81 80 GLU A N 1
ATOM 656 C CA . GLU A 1 80 ? 8.099 9.316 -16.448 1.00 64.81 80 GLU A CA 1
ATOM 657 C C . GLU A 1 80 ? 9.605 9.478 -16.703 1.00 64.81 80 GLU A C 1
ATOM 659 O O . GLU A 1 80 ? 10.047 10.414 -17.370 1.00 64.81 80 GLU A O 1
ATOM 664 N N . LYS A 1 81 ? 10.417 8.571 -16.144 1.00 65.19 81 LYS A N 1
ATOM 665 C CA . LYS A 1 81 ? 11.778 8.368 -16.658 1.00 65.19 81 LYS A CA 1
ATOM 666 C C . LYS A 1 81 ? 11.650 7.518 -17.924 1.00 65.19 81 LYS A C 1
ATOM 668 O O . LYS A 1 81 ? 10.741 6.693 -18.028 1.00 65.19 81 LYS A O 1
ATOM 673 N N . SER A 1 82 ? 12.584 7.666 -18.856 1.00 68.50 82 SER A N 1
ATOM 674 C CA . SER A 1 82 ? 12.682 6.807 -20.037 1.00 68.50 82 SER A CA 1
ATOM 675 C 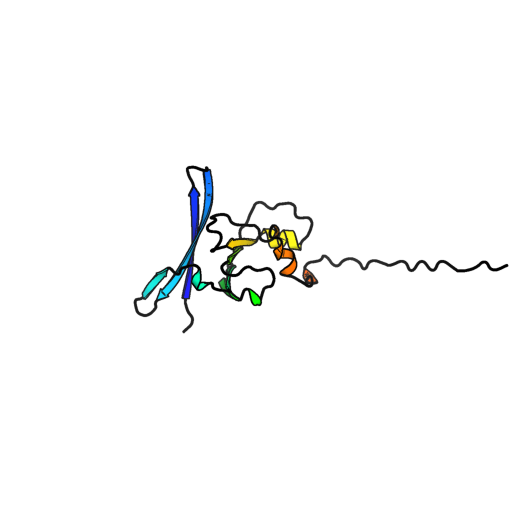C . SER A 1 82 ? 13.191 5.408 -19.658 1.00 68.50 82 SER A C 1
ATOM 677 O O . SER A 1 82 ? 14.363 5.075 -19.830 1.00 68.50 82 SER A O 1
ATOM 679 N N . TYR A 1 83 ? 12.313 4.565 -19.113 1.00 70.56 83 TYR A N 1
ATOM 680 C CA . TYR A 1 83 ? 12.617 3.148 -18.913 1.00 70.56 83 TYR A CA 1
ATOM 681 C C . TYR A 1 83 ? 12.558 2.417 -20.260 1.00 70.56 83 TYR A C 1
ATOM 683 O O . TYR A 1 83 ? 11.553 2.491 -20.965 1.00 70.56 83 TYR A O 1
ATOM 691 N N . LYS A 1 84 ? 13.639 1.707 -20.618 1.00 70.62 84 LYS A N 1
ATOM 692 C CA . LYS A 1 84 ? 13.720 0.919 -21.864 1.00 70.62 84 LYS A CA 1
ATOM 693 C C . LYS A 1 84 ? 12.860 -0.347 -21.824 1.00 70.62 84 LYS A C 1
ATOM 695 O O . LYS A 1 84 ? 12.356 -0.768 -22.857 1.00 70.62 84 LYS A O 1
ATOM 700 N N . HIS A 1 85 ? 12.713 -0.947 -20.642 1.00 77.44 85 HIS A N 1
ATOM 701 C CA . HIS A 1 85 ? 11.963 -2.185 -20.437 1.00 77.44 85 HIS A CA 1
ATOM 702 C C . HIS A 1 85 ? 10.536 -1.892 -19.971 1.00 77.44 85 HIS A C 1
ATOM 704 O O . HIS A 1 85 ? 10.327 -1.059 -19.086 1.00 77.44 85 HIS A O 1
ATOM 710 N N . GLU A 1 86 ? 9.559 -2.603 -20.537 1.00 79.06 86 GLU A N 1
ATOM 711 C CA . GLU A 1 86 ? 8.138 -2.393 -20.248 1.00 79.06 86 GLU A CA 1
ATOM 712 C C . GLU A 1 86 ? 7.783 -2.677 -18.784 1.00 79.06 86 GLU A C 1
ATOM 714 O O . GLU A 1 86 ? 7.098 -1.866 -18.162 1.00 79.06 86 GLU A O 1
ATOM 719 N N . LEU A 1 87 ? 8.341 -3.743 -18.202 1.00 79.19 87 LEU A N 1
ATOM 720 C CA . LEU A 1 87 ? 8.240 -4.034 -16.769 1.00 79.19 87 LEU A CA 1
ATOM 721 C C . LEU A 1 87 ? 8.716 -2.865 -15.908 1.00 79.19 87 LEU A C 1
ATOM 723 O O . LEU A 1 87 ? 7.973 -2.375 -15.065 1.00 79.19 87 LEU A O 1
ATOM 727 N N . ALA A 1 88 ? 9.928 -2.367 -16.149 1.00 81.50 88 ALA A N 1
ATOM 728 C CA . ALA A 1 88 ? 10.477 -1.256 -15.376 1.00 81.50 88 ALA A CA 1
ATOM 729 C C . ALA A 1 88 ? 9.630 0.018 -15.540 1.00 81.50 88 ALA A C 1
ATOM 731 O O . ALA A 1 88 ? 9.379 0.731 -14.569 1.00 81.50 88 ALA A O 1
ATOM 732 N N . ARG A 1 89 ? 9.110 0.272 -16.750 1.00 81.94 89 ARG A N 1
ATOM 733 C CA . ARG A 1 89 ? 8.179 1.376 -17.017 1.00 81.94 89 ARG A CA 1
ATOM 734 C C . ARG A 1 89 ? 6.884 1.223 -16.219 1.00 81.94 89 ARG A C 1
ATOM 736 O O . ARG A 1 89 ? 6.454 2.188 -15.593 1.00 81.94 89 ARG A O 1
ATOM 743 N N . MET A 1 90 ? 6.292 0.030 -16.193 1.00 82.44 90 MET A N 1
ATOM 744 C CA . MET A 1 90 ? 5.096 -0.272 -15.404 1.00 82.44 90 MET A CA 1
ATOM 745 C C . MET A 1 90 ? 5.360 -0.084 -13.905 1.00 82.44 90 MET A C 1
ATOM 747 O O . MET A 1 90 ? 4.643 0.665 -13.245 1.00 82.44 90 MET A O 1
ATOM 751 N N . LEU A 1 91 ? 6.423 -0.697 -13.381 1.00 86.50 91 LEU A N 1
ATOM 752 C CA . LEU A 1 91 ? 6.793 -0.639 -11.964 1.00 86.50 91 LEU A CA 1
ATOM 753 C C . LEU A 1 91 ? 7.142 0.780 -11.513 1.00 86.50 91 LEU A C 1
ATOM 755 O O . LEU A 1 91 ? 6.899 1.144 -10.368 1.00 86.50 91 LEU A O 1
ATOM 759 N N . SER A 1 92 ? 7.640 1.627 -12.413 1.00 86.50 92 SER A N 1
ATOM 760 C CA . SER A 1 92 ? 7.982 3.013 -12.086 1.00 86.50 92 SER A CA 1
ATOM 761 C C . SER A 1 92 ? 6.793 3.900 -11.722 1.00 86.50 92 SER A C 1
ATOM 763 O O . SER A 1 92 ? 6.994 4.975 -11.157 1.00 86.50 92 SER A O 1
ATOM 765 N N . ARG A 1 93 ? 5.569 3.457 -12.033 1.00 87.06 93 ARG A N 1
ATOM 766 C CA . ARG A 1 93 ? 4.318 4.139 -11.673 1.00 87.06 93 ARG A CA 1
ATOM 767 C C . ARG A 1 93 ? 3.893 3.853 -10.234 1.00 87.06 93 ARG A C 1
ATOM 769 O O . ARG A 1 93 ? 3.019 4.536 -9.705 1.00 87.06 93 ARG A O 1
ATOM 776 N N . PHE A 1 94 ? 4.514 2.863 -9.596 1.00 88.94 94 PHE A N 1
ATOM 777 C CA . PHE A 1 94 ? 4.196 2.460 -8.237 1.00 88.94 94 PHE A CA 1
ATOM 778 C C . PHE A 1 94 ? 5.234 2.979 -7.255 1.00 88.94 94 PHE A C 1
ATOM 780 O O . PHE A 1 94 ? 6.445 2.843 -7.454 1.00 88.94 94 PHE A O 1
ATOM 787 N N . GLY A 1 95 ? 4.739 3.586 -6.185 1.00 91.00 95 GLY A N 1
ATOM 788 C CA . GLY A 1 95 ? 5.535 3.984 -5.045 1.00 91.00 95 GLY A CA 1
ATOM 789 C C . GLY A 1 95 ? 5.455 2.991 -3.909 1.00 91.00 95 GLY A C 1
ATOM 790 O O . GLY A 1 95 ? 4.420 2.365 -3.691 1.00 91.00 95 GLY A O 1
ATOM 791 N N . VAL A 1 96 ? 6.571 2.889 -3.199 1.00 91.50 96 VAL A N 1
ATOM 792 C CA . VAL A 1 96 ? 6.742 2.072 -2.006 1.00 91.50 96 VAL A CA 1
ATOM 793 C C . VAL A 1 96 ? 7.081 2.986 -0.841 1.00 91.50 96 VAL A C 1
ATOM 795 O O . VAL A 1 96 ? 7.972 3.836 -0.937 1.00 91.50 96 VAL A O 1
ATOM 798 N N . PHE A 1 97 ? 6.349 2.820 0.252 1.00 89.94 97 PHE A N 1
ATOM 799 C CA . PHE A 1 97 ? 6.585 3.501 1.515 1.00 89.94 97 PHE A CA 1
ATOM 800 C C . PHE A 1 97 ? 6.754 2.460 2.620 1.00 89.94 97 PHE A C 1
ATOM 802 O O . PHE A 1 97 ? 5.826 1.700 2.881 1.00 89.94 97 PHE A O 1
ATOM 809 N N . SER A 1 98 ? 7.927 2.424 3.252 1.00 87.94 98 SER A N 1
ATOM 810 C CA . SER A 1 98 ? 8.214 1.519 4.371 1.00 87.94 98 SER A CA 1
ATOM 811 C C . SER A 1 98 ? 7.894 2.212 5.691 1.00 87.94 98 SER A C 1
ATOM 813 O O . SER A 1 98 ? 8.434 3.288 5.970 1.00 87.94 98 SER A O 1
ATOM 815 N N . LEU A 1 99 ? 7.047 1.589 6.516 1.00 83.62 99 LEU A N 1
ATOM 816 C CA . LEU A 1 99 ? 6.705 2.101 7.846 1.00 83.62 99 LEU A CA 1
ATOM 817 C C . LEU A 1 99 ? 7.874 1.989 8.836 1.00 83.62 99 LEU A C 1
ATOM 819 O O . LEU A 1 99 ? 7.920 2.750 9.800 1.00 83.62 99 LEU A O 1
ATOM 823 N N . ASP A 1 100 ? 8.821 1.081 8.591 1.00 76.62 100 ASP A N 1
ATOM 824 C CA . ASP A 1 100 ? 9.941 0.813 9.503 1.00 76.62 100 ASP A CA 1
ATOM 825 C C . ASP A 1 100 ? 11.135 1.731 9.283 1.00 76.62 100 ASP A C 1
ATOM 827 O O . ASP A 1 100 ? 11.889 2.014 10.212 1.00 76.62 100 ASP A O 1
ATOM 831 N N . SER A 1 101 ? 11.296 2.247 8.065 1.00 69.06 101 SER A N 1
ATOM 832 C CA . SER A 1 101 ? 12.437 3.097 7.721 1.00 69.06 101 SER A CA 1
ATOM 833 C C . SER A 1 101 ? 12.477 4.423 8.495 1.00 69.06 101 SER A C 1
ATOM 835 O O . SER A 1 101 ? 13.501 5.107 8.486 1.00 69.06 101 SER A O 1
ATOM 837 N N . GLY A 1 102 ? 11.350 4.842 9.092 1.00 66.44 102 GLY A N 1
ATOM 838 C CA . GLY A 1 102 ? 11.167 6.187 9.650 1.00 66.44 102 GLY A CA 1
ATOM 839 C C . GLY A 1 102 ? 11.344 7.305 8.612 1.00 66.44 102 GLY A C 1
ATOM 840 O O . GLY A 1 102 ? 11.339 8.487 8.959 1.00 66.44 102 GLY A O 1
ATOM 841 N N . SER A 1 103 ? 11.523 6.944 7.338 1.00 72.12 103 SER A N 1
ATOM 842 C CA . SER A 1 103 ? 11.769 7.857 6.240 1.00 72.12 103 SER A CA 1
ATOM 843 C C . SER A 1 103 ? 10.443 8.334 5.681 1.00 72.12 103 SER A C 1
ATOM 845 O O . SER A 1 103 ? 9.562 7.544 5.363 1.00 72.12 103 SER A O 1
ATOM 847 N N . SER A 1 104 ? 10.321 9.641 5.482 1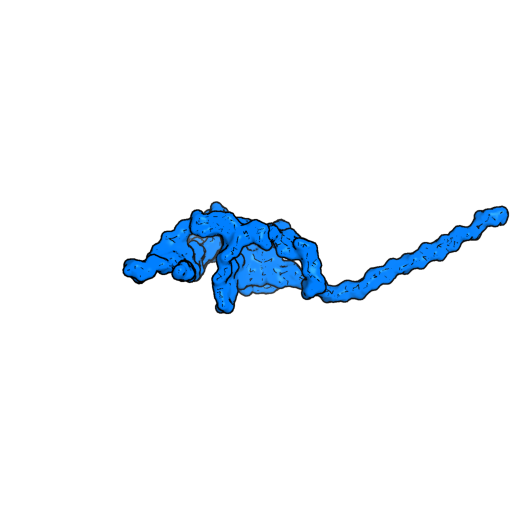.00 77.12 104 SER A N 1
ATOM 848 C CA . SER A 1 104 ? 9.201 10.212 4.737 1.00 77.12 104 SER A CA 1
ATOM 849 C C . SER A 1 104 ? 9.378 10.078 3.215 1.00 77.12 104 SER A C 1
ATOM 851 O O . SER A 1 104 ? 8.561 10.583 2.441 1.00 77.12 104 SER A O 1
ATOM 853 N N . ASN A 1 105 ? 10.439 9.404 2.756 1.00 82.75 105 ASN A N 1
ATOM 854 C CA . ASN A 1 105 ? 10.705 9.204 1.339 1.00 82.75 105 ASN A CA 1
ATOM 855 C C . ASN A 1 105 ? 9.853 8.070 0.768 1.00 82.75 105 ASN A C 1
ATOM 857 O O . ASN A 1 105 ? 9.732 6.995 1.345 1.00 82.75 105 ASN A O 1
ATOM 861 N N . ILE A 1 106 ? 9.321 8.302 -0.430 1.00 88.06 106 ILE A N 1
ATOM 862 C CA . ILE A 1 106 ? 8.712 7.248 -1.240 1.00 88.06 106 ILE A CA 1
ATOM 863 C C . ILE A 1 106 ? 9.734 6.804 -2.272 1.00 88.06 106 ILE A C 1
ATOM 865 O O . ILE A 1 106 ? 10.216 7.625 -3.058 1.00 88.06 106 ILE A O 1
ATOM 869 N N . LEU A 1 107 ? 9.997 5.504 -2.306 1.00 88.94 107 LEU A N 1
ATOM 870 C CA . LEU A 1 107 ? 10.832 4.877 -3.318 1.00 88.94 107 LEU A CA 1
ATOM 871 C C . LEU A 1 107 ? 9.977 4.478 -4.518 1.00 88.94 107 LEU A C 1
ATOM 873 O O . LEU A 1 107 ? 8.800 4.147 -4.377 1.00 88.94 107 LEU A O 1
ATOM 877 N N . ARG A 1 108 ? 10.560 4.519 -5.714 1.00 89.44 108 ARG A N 1
ATOM 878 C CA . ARG A 1 108 ? 9.927 3.920 -6.892 1.00 89.44 108 ARG A CA 1
ATOM 879 C C . ARG A 1 108 ? 10.116 2.418 -6.806 1.00 89.44 108 ARG A C 1
ATOM 881 O O . ARG A 1 108 ? 11.235 1.973 -6.571 1.00 89.44 108 ARG A O 1
ATOM 888 N N . LEU A 1 109 ? 9.063 1.649 -7.060 1.00 89.31 109 LEU A N 1
ATOM 889 C CA . LEU A 1 109 ? 9.153 0.191 -7.050 1.00 89.31 109 LEU A CA 1
ATOM 890 C C . LEU A 1 109 ? 10.209 -0.309 -8.048 1.00 89.31 109 LEU A C 1
ATOM 892 O O . LEU A 1 109 ? 11.003 -1.168 -7.699 1.00 89.31 109 LEU A O 1
ATOM 896 N N . ALA A 1 110 ? 10.296 0.297 -9.237 1.00 87.00 110 ALA A N 1
ATOM 897 C CA . ALA A 1 110 ? 11.317 -0.032 -10.240 1.00 87.00 110 ALA A CA 1
ATOM 898 C C . ALA A 1 110 ? 12.771 0.236 -9.803 1.00 87.00 110 ALA A C 1
ATOM 900 O O . ALA A 1 110 ? 13.690 -0.289 -10.422 1.00 87.00 110 ALA A O 1
ATOM 901 N N . ASP A 1 111 ? 12.986 1.076 -8.786 1.00 86.88 111 ASP A N 1
ATOM 902 C CA . ASP A 1 111 ? 14.324 1.413 -8.294 1.00 86.88 111 ASP A CA 1
ATOM 903 C C . ASP A 1 111 ? 14.731 0.485 -7.115 1.00 86.88 111 ASP A C 1
ATOM 905 O O . ASP A 1 111 ? 15.847 0.589 -6.606 1.00 86.88 111 ASP A O 1
ATOM 909 N N . LEU A 1 112 ? 13.849 -0.431 -6.676 1.00 86.50 112 LEU A N 1
ATOM 910 C CA . LEU A 1 112 ? 14.146 -1.420 -5.635 1.00 86.50 112 LEU A CA 1
ATOM 911 C C . LEU A 1 112 ? 14.828 -2.663 -6.229 1.00 86.50 112 LEU A C 1
ATOM 913 O O . LEU A 1 112 ? 14.304 -3.227 -7.194 1.00 86.50 112 LEU A O 1
ATOM 917 N N . PRO A 1 113 ? 15.910 -3.182 -5.612 1.00 83.06 113 PRO A N 1
ATOM 918 C CA . PRO A 1 113 ? 16.548 -4.429 -6.049 1.00 83.06 113 PRO A CA 1
ATOM 919 C C . PRO A 1 113 ? 15.591 -5.625 -6.036 1.00 83.06 113 PRO A C 1
ATOM 921 O O . PRO A 1 113 ? 15.699 -6.542 -6.840 1.00 83.06 113 PRO A O 1
ATOM 924 N N . SER A 1 114 ? 14.623 -5.607 -5.122 1.00 82.50 114 SER A N 1
ATOM 925 C CA . SER A 1 114 ? 13.652 -6.681 -4.956 1.00 82.50 114 SER A CA 1
ATOM 926 C C . SER A 1 114 ? 12.595 -6.741 -6.065 1.00 82.50 114 SER A C 1
ATOM 928 O O . SER A 1 114 ? 11.889 -7.743 -6.174 1.00 82.50 114 SER A O 1
ATOM 930 N N . SER A 1 115 ? 12.495 -5.707 -6.906 1.00 81.62 115 SER A N 1
ATOM 931 C CA . SER A 1 115 ? 11.488 -5.618 -7.968 1.00 81.62 115 SER A CA 1
ATOM 932 C C . SER A 1 115 ? 11.645 -6.682 -9.059 1.00 81.62 115 SER A C 1
ATOM 934 O O . SER A 1 115 ? 10.649 -7.093 -9.652 1.00 81.62 115 SER A O 1
ATOM 936 N N . GLU A 1 116 ? 12.861 -7.192 -9.267 1.00 78.56 116 GLU A N 1
ATOM 937 C CA . GLU A 1 116 ? 13.148 -8.281 -10.210 1.00 78.56 116 GLU A CA 1
ATOM 938 C C . GLU A 1 116 ? 12.523 -9.615 -9.770 1.00 78.56 116 GLU A C 1
ATOM 940 O O . GLU A 1 116 ? 12.135 -10.431 -10.606 1.00 78.56 116 GLU A O 1
ATOM 945 N N . ASN A 1 117 ? 12.358 -9.816 -8.459 1.00 82.44 117 ASN A N 1
ATOM 946 C CA . ASN A 1 117 ? 11.813 -11.051 -7.891 1.00 82.44 117 ASN A CA 1
ATOM 947 C C . ASN A 1 117 ? 10.280 -11.061 -7.831 1.00 82.44 117 ASN A C 1
ATOM 949 O O . ASN A 1 117 ? 9.681 -12.128 -7.719 1.00 82.44 117 ASN A O 1
ATOM 953 N N . MET A 1 118 ? 9.645 -9.891 -7.932 1.00 81.81 118 MET A N 1
ATOM 954 C CA . MET A 1 118 ? 8.193 -9.731 -7.790 1.00 81.81 118 MET A CA 1
ATOM 955 C C . MET A 1 118 ? 7.396 -10.400 -8.906 1.00 81.81 118 MET A C 1
ATOM 957 O O . MET A 1 118 ? 6.248 -10.792 -8.717 1.00 81.81 118 MET A O 1
ATOM 961 N N . PHE A 1 119 ? 8.028 -10.566 -10.062 1.00 78.69 119 PHE A N 1
ATOM 962 C CA . PHE A 1 119 ? 7.436 -11.191 -11.231 1.00 78.69 119 PHE A CA 1
ATOM 963 C C . PHE A 1 119 ? 8.315 -12.327 -11.736 1.00 78.69 119 PHE A C 1
ATOM 965 O O . PHE A 1 119 ? 8.440 -12.492 -12.939 1.00 78.69 119 PHE A O 1
ATOM 972 N N . PHE A 1 120 ? 8.956 -13.083 -10.841 1.00 77.50 120 PHE A N 1
ATOM 973 C CA . PHE A 1 120 ? 9.749 -14.241 -11.239 1.00 77.50 120 PHE A CA 1
ATOM 974 C C . PHE A 1 120 ? 8.922 -15.542 -11.170 1.00 77.50 120 PHE A C 1
ATOM 976 O O . PHE A 1 120 ? 8.333 -15.828 -10.127 1.00 77.50 120 PHE A O 1
ATOM 983 N N . PRO A 1 121 ? 8.905 -16.371 -12.233 1.00 79.31 121 PRO A N 1
ATOM 984 C CA . PRO A 1 121 ? 9.505 -16.128 -13.547 1.00 79.31 121 PRO A CA 1
ATOM 985 C C . PRO A 1 121 ? 8.756 -15.034 -14.318 1.00 79.31 121 PRO A C 1
ATOM 987 O O . PRO A 1 121 ? 7.544 -14.889 -14.155 1.00 79.31 121 PRO A O 1
ATOM 990 N N . SER A 1 122 ? 9.478 -14.305 -15.180 1.00 73.62 122 SER A N 1
ATOM 991 C CA . SER A 1 122 ? 8.926 -13.176 -15.938 1.00 73.62 122 SER A CA 1
ATOM 992 C C . SER A 1 122 ? 7.610 -13.551 -16.630 1.00 73.62 122 SER A C 1
ATOM 994 O O . SER A 1 122 ? 7.594 -14.477 -17.447 1.00 73.62 122 SER A O 1
ATOM 996 N N . PRO A 1 123 ? 6.500 -12.849 -16.349 1.00 72.19 123 PRO A N 1
ATOM 997 C CA . PRO A 1 123 ? 5.224 -13.133 -16.973 1.00 72.19 123 PRO A CA 1
ATOM 998 C C . PRO A 1 123 ? 5.293 -12.867 -18.475 1.00 72.19 123 PRO A C 1
ATOM 1000 O O . PRO A 1 123 ? 5.763 -11.818 -18.923 1.00 72.19 123 PRO A O 1
ATOM 1003 N N . THR A 1 124 ? 4.744 -13.791 -19.260 1.00 74.44 124 THR A N 1
ATOM 1004 C CA . THR A 1 124 ? 4.786 -13.760 -20.732 1.00 74.44 124 THR A CA 1
ATOM 1005 C C . THR A 1 124 ? 4.114 -12.531 -21.350 1.00 74.44 124 THR A C 1
ATOM 1007 O O . THR A 1 124 ? 4.430 -12.172 -22.478 1.00 74.44 124 THR A O 1
ATOM 1010 N N . TRP A 1 125 ? 3.216 -11.862 -20.620 1.00 71.25 125 TRP A N 1
ATOM 1011 C CA . TRP A 1 125 ? 2.493 -10.670 -21.077 1.00 71.25 125 TRP A CA 1
ATOM 1012 C C . TRP A 1 125 ? 3.275 -9.358 -20.917 1.00 71.25 125 TRP A C 1
ATOM 1014 O O . TRP A 1 125 ? 2.785 -8.309 -21.321 1.00 71.25 125 TRP A O 1
ATOM 1024 N N . THR A 1 126 ? 4.473 -9.399 -20.330 1.00 65.31 126 THR A N 1
ATOM 1025 C CA . THR A 1 126 ? 5.299 -8.204 -20.073 1.00 65.31 126 THR A CA 1
ATOM 1026 C C . THR A 1 126 ? 6.459 -8.031 -21.049 1.00 65.31 126 THR A C 1
ATOM 1028 O O . THR A 1 126 ? 7.235 -7.080 -20.938 1.00 65.31 126 THR A O 1
ATOM 1031 N N . TRP A 1 127 ? 6.557 -8.941 -22.021 1.00 59.69 127 TRP A N 1
ATOM 1032 C CA . TRP A 1 127 ? 7.483 -8.857 -23.137 1.00 59.69 127 TRP A CA 1
ATOM 1033 C C . TRP A 1 127 ? 6.685 -8.637 -24.429 1.00 59.69 127 TRP A C 1
ATOM 1035 O O . TRP A 1 127 ? 5.760 -9.412 -24.694 1.00 59.69 127 TRP A O 1
ATOM 1045 N N . PRO A 1 128 ? 7.024 -7.651 -25.279 1.00 53.12 128 PRO A N 1
ATOM 1046 C CA . PRO A 1 128 ? 6.592 -7.706 -26.667 1.00 53.12 128 PRO A CA 1
ATOM 1047 C C . PRO A 1 128 ? 7.223 -8.967 -27.247 1.00 53.12 128 PRO A C 1
ATOM 1049 O O . PRO A 1 128 ? 8.442 -9.010 -27.347 1.00 53.12 128 PRO A O 1
ATOM 1052 N N . ALA A 1 129 ? 6.412 -9.997 -27.522 1.00 52.69 129 ALA A N 1
ATOM 1053 C CA . ALA A 1 129 ? 6.844 -11.325 -27.954 1.00 52.69 129 ALA A CA 1
ATOM 1054 C C . ALA A 1 129 ? 8.152 -11.256 -28.751 1.00 52.69 129 ALA A C 1
ATOM 1056 O O . ALA A 1 129 ? 8.161 -10.783 -29.894 1.00 52.69 129 ALA A O 1
ATOM 1057 N N . ASP A 1 130 ? 9.258 -11.675 -28.126 1.00 52.44 130 ASP A N 1
ATOM 1058 C CA . ASP A 1 130 ? 10.522 -11.786 -28.832 1.00 52.44 130 ASP A CA 1
ATOM 1059 C C . ASP A 1 130 ? 10.252 -12.706 -30.015 1.00 52.44 130 ASP A C 1
ATOM 1061 O O . ASP A 1 130 ? 9.851 -13.864 -29.853 1.00 52.44 130 ASP A O 1
ATOM 1065 N N . LYS A 1 131 ? 10.427 -12.172 -31.228 1.00 47.22 131 LYS A N 1
ATOM 1066 C CA . LYS A 1 131 ? 10.533 -13.008 -32.419 1.00 47.22 131 LYS A CA 1
ATOM 1067 C C . LYS A 1 131 ? 11.544 -14.096 -32.065 1.00 47.22 131 LYS A C 1
ATOM 1069 O O . LYS A 1 131 ? 12.632 -13.740 -31.604 1.00 47.22 131 LYS A O 1
ATOM 1074 N N . PRO A 1 132 ? 11.201 -15.385 -32.217 1.00 42.81 132 PRO A N 1
ATOM 1075 C CA . PRO A 1 132 ? 12.063 -16.454 -31.754 1.00 42.81 132 PRO A CA 1
ATOM 1076 C C . PRO A 1 132 ? 13.450 -16.241 -32.346 1.00 42.81 132 PRO A C 1
ATOM 1078 O O . PRO A 1 132 ? 13.596 -16.069 -33.559 1.00 42.81 132 PRO A O 1
ATOM 1081 N N . TYR A 1 133 ? 14.454 -16.205 -31.469 1.00 43.72 133 TYR A N 1
ATOM 1082 C CA . TYR A 1 133 ? 15.854 -16.293 -31.847 1.00 43.72 133 TYR A CA 1
ATOM 1083 C C . TYR A 1 133 ? 15.986 -17.497 -32.781 1.00 43.72 133 TYR A C 1
ATOM 1085 O O . TYR A 1 133 ? 15.965 -18.648 -32.343 1.00 43.72 133 TYR A O 1
ATOM 1093 N N . SER A 1 134 ? 16.091 -17.237 -34.083 1.00 41.66 134 SER A N 1
ATOM 1094 C CA . SER A 1 134 ? 16.460 -18.256 -35.048 1.00 41.66 134 SER A CA 1
ATOM 1095 C C . SER A 1 134 ? 17.914 -18.594 -34.750 1.00 41.66 134 SER A C 1
ATOM 1097 O O . SER A 1 134 ? 18.823 -17.949 -35.272 1.00 41.66 134 SER A O 1
ATOM 1099 N N . ARG A 1 135 ? 18.152 -19.581 -33.876 1.00 39.09 135 ARG A N 1
ATOM 1100 C CA . ARG A 1 135 ? 19.428 -20.295 -33.860 1.00 39.09 135 ARG A CA 1
ATOM 1101 C C . ARG A 1 135 ? 19.580 -20.869 -35.258 1.00 39.09 135 ARG A C 1
ATOM 1103 O O . ARG A 1 135 ? 18.931 -21.852 -35.603 1.00 39.09 135 ARG A O 1
ATOM 1110 N N . LYS A 1 136 ? 20.387 -20.214 -36.088 1.00 39.53 136 LYS A N 1
ATOM 1111 C CA . LYS A 1 136 ? 20.939 -20.875 -37.259 1.00 39.53 136 LYS A CA 1
ATOM 1112 C C . LYS A 1 136 ? 21.749 -22.043 -36.709 1.00 39.53 136 LYS A C 1
ATOM 1114 O O . LYS A 1 136 ? 22.719 -21.838 -35.987 1.00 39.53 136 LYS A O 1
ATOM 1119 N N . HIS A 1 137 ? 21.267 -23.254 -36.956 1.00 39.66 137 HIS A N 1
ATOM 1120 C CA . HIS A 1 137 ? 22.124 -24.422 -36.921 1.00 39.66 137 HIS A CA 1
ATOM 1121 C C . HIS A 1 137 ? 23.150 -24.215 -38.035 1.00 39.66 137 HIS A C 1
ATOM 1123 O O . HIS A 1 137 ? 22.833 -24.414 -39.206 1.00 39.66 137 HIS A O 1
ATOM 1129 N N . ASP A 1 138 ? 24.351 -23.770 -37.676 1.00 42.78 138 ASP A N 1
ATOM 1130 C CA . ASP A 1 138 ? 25.508 -23.946 -38.542 1.00 42.78 138 ASP A CA 1
ATOM 1131 C C . ASP A 1 138 ? 25.825 -25.445 -38.537 1.00 42.78 138 ASP A C 1
ATOM 1133 O O . ASP A 1 138 ? 26.482 -25.972 -37.641 1.00 42.78 138 ASP A O 1
ATOM 1137 N N . HIS A 1 139 ? 25.294 -26.153 -39.533 1.00 43.84 139 HIS A N 1
ATOM 1138 C CA . HIS A 1 139 ? 25.895 -27.395 -39.993 1.00 43.84 139 HIS A CA 1
ATOM 1139 C C . HIS A 1 139 ? 27.191 -27.022 -40.719 1.00 43.84 139 HIS A C 1
ATOM 114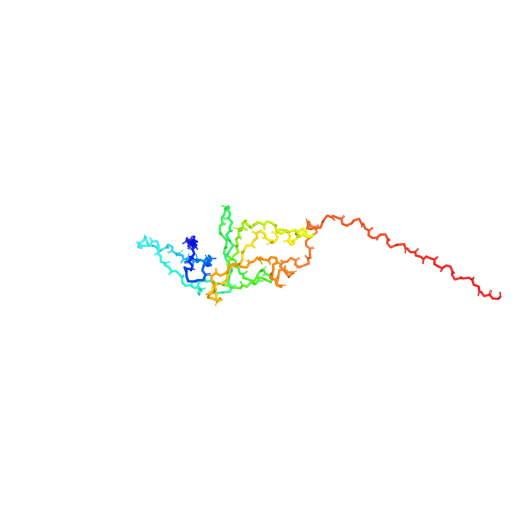1 O O . HIS A 1 139 ? 27.199 -26.784 -41.924 1.00 43.84 139 HIS A O 1
ATOM 1147 N N . GLY A 1 140 ? 28.279 -26.917 -39.957 1.00 38.53 140 GLY A N 1
ATOM 1148 C CA . GLY A 1 140 ? 29.627 -27.000 -40.502 1.00 38.53 140 GLY A CA 1
ATOM 1149 C C . GLY A 1 140 ? 29.902 -28.454 -40.859 1.00 38.53 140 GLY A C 1
ATOM 1150 O O . GLY A 1 140 ? 30.026 -29.295 -39.973 1.00 38.53 140 GLY A O 1
ATOM 1151 N N . GLU A 1 141 ? 29.911 -28.737 -42.156 1.00 40.94 141 GLU A N 1
ATOM 1152 C CA . GLU A 1 141 ? 30.282 -30.020 -42.738 1.00 40.94 141 GLU A CA 1
ATOM 1153 C C . GLU A 1 141 ? 31.697 -30.420 -42.302 1.00 40.94 141 GLU A C 1
ATOM 1155 O O . GLU A 1 141 ? 32.686 -29.752 -42.607 1.00 40.94 141 GLU A O 1
ATOM 1160 N N . ASP A 1 142 ? 31.777 -31.546 -41.601 1.00 46.94 142 ASP A N 1
ATOM 1161 C CA . ASP A 1 142 ? 33.005 -32.292 -41.378 1.00 46.94 142 ASP A CA 1
ATOM 1162 C C . ASP A 1 142 ? 33.325 -33.037 -42.681 1.00 46.94 142 ASP A C 1
ATOM 1164 O O . ASP A 1 142 ? 32.649 -34.002 -43.042 1.00 46.94 142 ASP A O 1
ATOM 1168 N N . SER A 1 143 ? 34.294 -32.553 -43.457 1.00 47.66 143 SER A N 1
ATOM 1169 C CA . SER A 1 143 ? 34.804 -33.256 -44.641 1.00 47.66 143 SER A CA 1
ATOM 1170 C C . SER A 1 143 ? 36.176 -32.730 -45.046 1.00 47.66 143 SER A C 1
ATOM 1172 O O . SER A 1 143 ? 36.292 -31.819 -45.863 1.00 47.66 143 SER A O 1
ATOM 1174 N N . ARG A 1 144 ? 37.225 -33.358 -44.507 1.00 37.72 144 ARG A N 1
ATOM 1175 C CA . ARG A 1 144 ? 38.427 -33.750 -45.265 1.00 37.72 144 ARG A CA 1
ATOM 1176 C C . ARG A 1 144 ? 39.262 -34.719 -44.432 1.00 37.72 144 ARG A C 1
ATOM 1178 O O . ARG A 1 144 ? 40.069 -34.331 -43.597 1.00 37.72 144 ARG A O 1
ATOM 1185 N N . SER A 1 145 ? 39.030 -36.003 -44.682 1.00 40.62 145 SER A N 1
ATOM 1186 C CA . SER A 1 145 ? 40.062 -37.030 -44.577 1.00 40.62 145 SER A CA 1
ATOM 1187 C C . SER A 1 145 ? 40.635 -37.278 -45.973 1.00 40.62 145 SER A C 1
ATOM 1189 O O . SER A 1 145 ? 39.892 -37.188 -46.953 1.00 40.62 145 SER A O 1
ATOM 1191 N N . THR A 1 146 ? 41.929 -37.619 -45.979 1.00 43.38 146 THR A N 1
ATOM 1192 C CA . THR A 1 146 ? 42.860 -37.940 -47.084 1.00 43.38 146 THR A CA 1
ATOM 1193 C C . THR A 1 146 ? 43.301 -36.804 -47.995 1.00 43.38 146 THR A C 1
ATOM 1195 O O . THR A 1 146 ? 42.451 -36.209 -48.688 1.00 43.38 146 THR A O 1
#

Organism: Malus baccata (NCBI:txid106549)

Secondary structure (DSSP, 8-state):
-PPPEEEEEEEEEETTTTEEEEEEEEEEEETTTTEEEEE-GGGTTTEEEEEETTEEEEEEGGGSTTPPTTEEEEE--PPPP--SSHHHHHHTTEEEEESSS---PPEEGGGSGGGGTTTPSPPGGGS--PPP--------------

Solvent-accessible surface area (backbone atoms only — not comparable to full-atom values): 8916 Å² total; per-residue (Å²): 133,84,87,51,75,48,79,49,79,43,80,41,71,39,81,88,78,75,42,79,29,46,46,76,48,40,27,37,59,40,76,88,82,72,40,78,44,79,50,62,64,73,78,37,50,65,17,27,39,40,43,53,96,94,48,72,47,82,44,58,17,83,84,36,48,54,51,59,45,30,22,36,39,31,78,41,91,59,87,80,71,92,52,91,45,61,55,47,44,57,34,46,35,27,30,35,37,47,63,82,72,78,50,39,63,69,42,43,37,50,77,40,85,37,50,70,47,56,46,63,76,74,56,77,88,57,48,82,77,73,73,76,81,76,76,74,78,79,80,76,80,88,81,85,82,135